Protein AF-A0A7S1E5Y5-F1 (afdb_monomer)

Organism: NCBI:txid33649

Foldseek 3Di:
DLVVLVCVLVPDDDDPVPDDPPDDPVVVVVCVVVVNDDDPVVVVVVLSVQLVVLSVQLVVLVVVLVVLVVVQVPDPDHDCPVSVVSVVSNVVSVVSNVVSDDVVNVVVD

Radius of gyration: 18.85 Å; Cα contacts (8 Å, |Δi|>4): 50; chains: 1; bounding box: 43×38×48 Å

Structure (mmCIF, N/CA/C/O 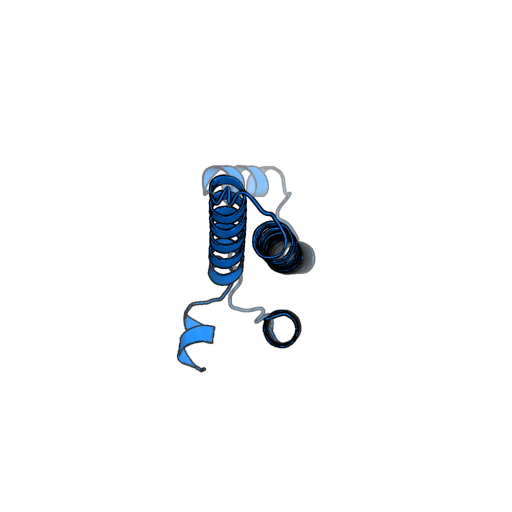backbone):
data_AF-A0A7S1E5Y5-F1
#
_entry.id   AF-A0A7S1E5Y5-F1
#
loop_
_atom_site.group_PDB
_atom_site.id
_atom_site.type_symbol
_atom_site.label_atom_id
_atom_site.label_alt_id
_atom_site.label_comp_id
_atom_site.label_asym_id
_atom_site.label_entity_id
_atom_site.label_seq_id
_atom_site.pdbx_PDB_ins_code
_atom_site.Cartn_x
_atom_site.Cartn_y
_atom_site.Cartn_z
_atom_site.occupancy
_atom_site.B_iso_or_equiv
_atom_site.auth_seq_id
_atom_site.auth_comp_id
_atom_site.auth_asym_id
_atom_site.auth_atom_id
_atom_site.pdbx_PDB_model_num
ATOM 1 N N . ILE A 1 1 ? 0.339 -11.294 -5.143 1.00 74.88 1 ILE A N 1
ATOM 2 C CA . ILE A 1 1 ? 0.170 -9.964 -4.504 1.00 74.88 1 ILE A CA 1
ATOM 3 C C . ILE A 1 1 ? -1.244 -9.423 -4.687 1.00 74.88 1 ILE A C 1
ATOM 5 O O . ILE A 1 1 ? -1.973 -9.457 -3.712 1.00 74.88 1 ILE A O 1
ATOM 9 N N . ARG A 1 2 ? -1.689 -9.029 -5.895 1.00 83.69 2 ARG A N 1
ATOM 10 C CA . ARG A 1 2 ? -3.027 -8.423 -6.089 1.00 83.69 2 ARG A CA 1
ATOM 11 C C . ARG A 1 2 ? -4.192 -9.244 -5.531 1.00 83.69 2 ARG A C 1
ATOM 13 O O . ARG A 1 2 ? -4.974 -8.717 -4.754 1.00 83.69 2 ARG A O 1
ATOM 20 N N . ALA A 1 3 ? -4.269 -10.529 -5.876 1.00 79.44 3 ALA A N 1
ATOM 21 C CA . ALA A 1 3 ? -5.333 -11.405 -5.382 1.00 79.44 3 ALA A CA 1
ATOM 22 C C . ALA A 1 3 ? -5.340 -11.526 -3.846 1.00 79.44 3 ALA A C 1
ATOM 24 O O . ALA A 1 3 ? -6.398 -11.454 -3.240 1.00 79.44 3 ALA A O 1
ATOM 25 N N . VAL A 1 4 ? -4.161 -11.639 -3.225 1.00 79.19 4 VAL A N 1
ATOM 26 C CA . VAL A 1 4 ? -4.006 -11.760 -1.764 1.00 79.19 4 VAL A CA 1
ATOM 27 C C . VAL A 1 4 ? -4.397 -10.460 -1.058 1.00 79.19 4 VAL A C 1
ATOM 29 O O . VAL A 1 4 ? -5.183 -10.486 -0.121 1.00 79.19 4 VAL A O 1
ATOM 32 N N . LEU A 1 5 ? -3.899 -9.320 -1.546 1.00 82.88 5 LEU A N 1
ATOM 33 C CA . LEU A 1 5 ? -4.216 -7.998 -1.003 1.00 82.88 5 LEU A CA 1
ATOM 34 C C . LEU A 1 5 ? -5.713 -7.689 -1.086 1.00 82.88 5 LEU A C 1
ATOM 36 O O . LEU A 1 5 ? -6.281 -7.153 -0.137 1.00 82.88 5 LEU A O 1
ATOM 40 N N . ASN A 1 6 ? -6.354 -8.039 -2.203 1.00 82.81 6 ASN A N 1
ATOM 41 C CA . ASN A 1 6 ? -7.796 -7.880 -2.362 1.00 82.81 6 ASN A CA 1
ATOM 42 C C . ASN A 1 6 ? -8.556 -8.806 -1.410 1.00 82.81 6 ASN A C 1
ATOM 44 O O . ASN A 1 6 ? -9.339 -8.312 -0.612 1.00 82.81 6 ASN A O 1
ATOM 48 N N . ALA A 1 7 ? -8.250 -10.107 -1.413 1.00 78.25 7 ALA A N 1
ATOM 49 C CA . ALA A 1 7 ? -8.922 -11.077 -0.551 1.00 78.25 7 ALA A CA 1
ATOM 50 C C . ALA A 1 7 ? -8.842 -10.693 0.933 1.00 78.25 7 ALA A C 1
ATOM 52 O O . ALA A 1 7 ? -9.846 -10.757 1.632 1.00 78.25 7 ALA A O 1
ATOM 53 N N . TYR A 1 8 ? -7.676 -10.243 1.402 1.00 75.44 8 TYR A N 1
ATOM 54 C CA . TYR A 1 8 ? -7.517 -9.825 2.792 1.00 75.44 8 TYR A CA 1
ATOM 55 C C . TYR A 1 8 ? -8.263 -8.523 3.100 1.00 75.44 8 TYR A C 1
ATOM 57 O O . TYR A 1 8 ? -8.918 -8.414 4.131 1.00 75.44 8 TYR A O 1
ATOM 65 N N . THR A 1 9 ? -8.198 -7.540 2.197 1.00 75.00 9 THR A N 1
ATOM 66 C CA . THR A 1 9 ? -8.917 -6.267 2.378 1.00 75.00 9 THR A CA 1
ATOM 67 C C . THR A 1 9 ? -10.434 -6.486 2.407 1.00 75.00 9 THR A C 1
ATOM 69 O O . THR A 1 9 ? -11.124 -5.814 3.168 1.00 75.00 9 THR A O 1
ATOM 72 N N . ASP A 1 10 ? -10.938 -7.451 1.634 1.00 72.81 10 ASP A N 1
ATOM 73 C CA . ASP A 1 10 ? -12.366 -7.756 1.520 1.00 72.81 10 ASP A CA 1
ATOM 74 C C . ASP A 1 10 ? -12.882 -8.671 2.656 1.00 72.81 10 ASP A C 1
ATOM 76 O O . ASP A 1 10 ? -14.069 -8.636 2.976 1.00 72.81 10 ASP A O 1
ATOM 80 N N . ALA A 1 11 ? -12.015 -9.482 3.280 1.00 67.19 11 ALA A N 1
ATOM 81 C CA . ALA A 1 11 ? -12.386 -10.470 4.306 1.00 67.19 11 ALA A CA 1
ATOM 82 C C . ALA A 1 11 ? -12.368 -9.947 5.757 1.00 67.19 11 ALA A C 1
ATOM 84 O O . ALA A 1 11 ? -12.740 -10.678 6.676 1.00 67.19 11 ALA A O 1
ATOM 85 N N . LEU A 1 12 ? -11.942 -8.704 5.993 1.00 65.12 12 LEU A N 1
ATOM 86 C CA . LEU A 1 12 ? -11.824 -8.148 7.343 1.00 65.12 12 LEU A CA 1
ATOM 87 C C . LEU A 1 12 ? -13.196 -7.933 8.002 1.00 65.12 12 LEU A C 1
ATOM 89 O O . LEU A 1 12 ? -14.003 -7.109 7.568 1.00 65.12 12 LEU A O 1
ATOM 93 N N . SER A 1 13 ? -13.443 -8.656 9.098 1.00 56.06 13 SER A N 1
ATOM 94 C CA . SER A 1 13 ? -14.640 -8.494 9.921 1.00 56.06 13 SER A CA 1
ATOM 95 C C . SER A 1 13 ? -14.468 -7.341 10.911 1.00 56.06 13 SER A C 1
ATOM 97 O O . SER A 1 13 ? -13.615 -7.394 11.798 1.00 56.06 13 SER A O 1
ATOM 99 N N . PHE A 1 14 ? -15.317 -6.318 10.818 1.00 57.03 14 PHE A N 1
ATOM 100 C CA . PHE A 1 14 ? -15.367 -5.256 11.821 1.00 57.03 14 PHE A CA 1
ATOM 101 C C . PHE A 1 14 ? -16.114 -5.757 13.059 1.00 57.03 14 PHE A C 1
ATOM 103 O O . PHE A 1 14 ? -17.338 -5.881 13.044 1.00 57.03 14 PHE A O 1
ATOM 110 N N . SER A 1 15 ? -15.384 -6.037 14.140 1.00 50.84 15 SER A N 1
ATOM 111 C CA . SER A 1 15 ? -15.999 -6.231 15.454 1.00 50.84 15 SER A CA 1
ATOM 112 C C . SER A 1 15 ? -16.395 -4.876 16.021 1.00 50.84 15 SER A C 1
ATOM 114 O O . SER A 1 15 ? -15.558 -3.979 16.151 1.00 50.84 15 SER A O 1
ATOM 116 N N . SER A 1 16 ? -17.663 -4.750 16.410 1.00 51.62 16 SER A N 1
ATOM 117 C CA . SER A 1 16 ? -18.166 -3.553 17.067 1.00 51.62 16 SER A CA 1
ATOM 118 C C . SER A 1 16 ? -17.702 -3.349 18.506 1.00 51.62 16 SER A C 1
ATOM 120 O O . SER A 1 16 ? -18.099 -2.401 19.172 1.00 51.62 16 SER A O 1
ATOM 122 N N . ASP A 1 17 ? -16.847 -4.233 19.000 1.00 48.28 17 ASP A N 1
ATOM 123 C CA . ASP A 1 17 ? -16.424 -4.218 20.396 1.00 48.28 17 ASP A CA 1
ATOM 124 C C . ASP A 1 17 ? -14.943 -3.829 20.536 1.00 48.28 17 ASP A C 1
ATOM 126 O O . ASP A 1 17 ? -14.477 -3.534 21.633 1.00 48.28 17 ASP A O 1
ATOM 130 N N . LYS A 1 18 ? -14.197 -3.755 19.421 1.00 50.69 18 LYS A N 1
ATOM 131 C CA . LYS A 1 18 ? -12.767 -3.390 19.369 1.00 50.69 18 LYS A CA 1
ATOM 132 C C . LYS A 1 18 ? -12.516 -1.917 18.992 1.00 50.69 18 LYS A C 1
ATOM 134 O O . LYS A 1 18 ? -11.438 -1.559 18.520 1.00 50.69 18 LYS A O 1
ATOM 139 N N . TYR A 1 19 ? -13.505 -1.042 19.167 1.00 56.12 19 TYR A N 1
ATOM 140 C CA . TYR A 1 19 ? -13.423 0.346 18.706 1.00 56.12 19 TYR A CA 1
ATOM 141 C C . TYR A 1 19 ? -12.419 1.199 19.495 1.00 56.12 19 TYR A C 1
ATOM 143 O O . TYR A 1 19 ? -12.627 1.519 20.666 1.00 56.12 19 TYR A O 1
ATOM 151 N N . LEU A 1 20 ? -11.381 1.685 18.812 1.00 56.12 20 LEU A N 1
ATOM 152 C CA . LEU A 1 20 ? -10.509 2.752 19.298 1.00 56.12 20 LEU A CA 1
ATOM 153 C C . LEU A 1 20 ? -10.433 3.868 18.252 1.00 56.12 20 LEU A C 1
ATOM 155 O O . LEU A 1 20 ? -9.855 3.700 17.183 1.00 56.12 20 LEU A O 1
ATOM 159 N N . LEU A 1 21 ? -11.010 5.031 18.576 1.00 61.94 21 LEU A N 1
ATOM 160 C CA . LEU A 1 21 ? -10.766 6.271 17.837 1.00 61.94 21 LEU A CA 1
ATOM 161 C C . LEU A 1 21 ? -9.260 6.572 17.896 1.00 61.94 21 LEU A C 1
ATOM 163 O O . LEU A 1 21 ? -8.757 6.970 18.950 1.00 61.94 21 LEU A O 1
ATOM 167 N N . ASN A 1 22 ? -8.561 6.359 16.781 1.00 61.50 22 ASN A N 1
ATOM 168 C CA . ASN A 1 22 ? -7.107 6.470 16.685 1.00 61.50 22 ASN A CA 1
ATOM 169 C C . ASN A 1 22 ? -6.670 7.934 16.492 1.00 61.50 22 ASN A C 1
ATOM 171 O O . ASN A 1 22 ? -6.133 8.317 15.457 1.00 61.50 22 ASN A O 1
ATOM 175 N N . VAL A 1 23 ? -6.979 8.775 17.479 1.00 67.88 23 VAL A N 1
ATOM 176 C CA . VAL A 1 23 ? -6.543 10.176 17.551 1.00 67.88 23 VAL A CA 1
ATOM 177 C C . VAL A 1 23 ? -5.824 10.411 18.873 1.00 67.88 23 VAL A C 1
ATOM 179 O O . VAL A 1 23 ? -6.085 9.733 19.872 1.00 67.88 23 VAL A O 1
ATOM 182 N N . ASP A 1 24 ? -4.919 11.384 18.904 1.00 73.94 24 ASP A N 1
ATOM 183 C CA . ASP A 1 24 ? -4.225 11.742 20.132 1.00 73.94 24 ASP A CA 1
ATOM 184 C C . ASP A 1 24 ? -5.207 12.254 21.210 1.00 73.94 24 ASP A C 1
ATOM 186 O O . ASP A 1 24 ? -6.325 12.715 20.940 1.00 73.94 24 ASP A O 1
ATOM 190 N N . LYS A 1 25 ? -4.789 12.175 22.479 1.00 76.00 25 LYS A N 1
ATOM 191 C CA . LYS A 1 25 ? -5.647 12.531 23.621 1.00 76.00 25 LYS A CA 1
ATOM 192 C C . LYS A 1 25 ? -6.125 13.988 23.586 1.00 76.00 25 LYS A C 1
ATOM 194 O O . LYS A 1 25 ? -7.207 14.260 24.111 1.00 76.00 25 LYS A O 1
ATOM 199 N N . ALA A 1 26 ? -5.343 14.915 23.028 1.00 80.00 26 ALA A N 1
ATOM 200 C CA . ALA A 1 26 ? -5.709 16.328 22.986 1.00 80.00 26 ALA A CA 1
ATOM 201 C C . ALA A 1 26 ? -6.812 16.565 21.948 1.00 80.00 26 ALA A C 1
ATOM 203 O O . ALA A 1 26 ? -7.829 17.182 22.277 1.00 80.00 26 ALA A O 1
ATOM 204 N N . THR A 1 27 ? -6.671 15.973 20.762 1.00 79.25 27 THR A N 1
ATOM 205 C CA . THR A 1 27 ? -7.688 15.995 19.704 1.00 79.25 27 THR A CA 1
ATOM 206 C C . THR A 1 27 ? -8.990 15.357 20.179 1.00 79.25 27 THR A C 1
ATOM 208 O O . THR A 1 27 ? -10.046 15.985 20.105 1.00 79.25 27 THR A O 1
ATOM 211 N N . LYS A 1 28 ? -8.929 14.175 20.813 1.00 78.44 28 LYS A N 1
ATOM 212 C CA . LYS A 1 28 ? -10.123 13.530 21.390 1.00 78.44 28 LYS A CA 1
ATOM 213 C C . LYS A 1 28 ? -10.839 14.437 22.394 1.00 78.44 28 LYS A C 1
ATOM 215 O O . LYS A 1 28 ? -12.063 14.520 22.398 1.00 78.44 28 LYS A O 1
ATOM 220 N N . LYS A 1 29 ? -10.085 15.136 23.248 1.00 78.88 29 LYS A N 1
ATOM 221 C CA . LYS A 1 29 ? -10.641 16.033 24.271 1.00 78.88 29 LYS A CA 1
ATOM 222 C C . LYS A 1 29 ? -11.328 17.264 23.667 1.00 78.88 29 LYS A C 1
ATOM 224 O O . LYS A 1 29 ? -12.331 17.701 24.226 1.00 78.88 29 LYS A O 1
ATOM 229 N N . SER A 1 30 ? -10.817 17.818 22.566 1.00 85.00 30 SER A N 1
ATOM 230 C CA . SER A 1 30 ? -11.495 18.895 21.821 1.00 85.00 30 SER A CA 1
ATOM 231 C C . SER A 1 30 ? -12.777 18.379 21.165 1.00 85.00 30 SER A C 1
ATOM 233 O O . SER A 1 30 ? -13.831 18.966 21.386 1.00 85.00 30 SER A O 1
ATOM 235 N N . MET A 1 31 ? -12.739 17.217 20.503 1.00 82.12 31 MET A N 1
ATOM 236 C CA . MET A 1 31 ? -13.923 16.626 19.859 1.00 82.12 31 MET A CA 1
ATOM 237 C C . MET A 1 31 ? -15.057 16.334 20.849 1.00 82.12 31 MET A C 1
ATOM 239 O O . MET A 1 31 ? -16.218 16.562 20.528 1.00 82.12 31 MET A O 1
ATOM 243 N N . VAL A 1 32 ? -14.730 15.886 22.069 1.00 81.69 32 VAL A N 1
ATOM 244 C CA . VAL A 1 32 ? -15.716 15.707 23.154 1.00 81.69 32 VAL A CA 1
ATOM 245 C C . VAL A 1 32 ? -16.351 17.040 23.559 1.00 81.69 32 VAL A C 1
ATOM 247 O O . VAL A 1 32 ? -17.549 17.101 23.803 1.00 81.69 32 VAL A O 1
ATOM 250 N N . ARG A 1 33 ? -15.559 18.114 23.659 1.00 84.44 33 ARG A N 1
ATOM 251 C CA . ARG A 1 33 ? -16.047 19.440 24.079 1.00 84.44 33 ARG A CA 1
ATOM 252 C C . ARG A 1 33 ? -16.885 20.133 23.009 1.00 84.44 33 ARG A C 1
ATOM 254 O O . ARG A 1 33 ? -17.734 20.945 23.350 1.00 84.44 33 ARG A O 1
ATOM 261 N N . GLU A 1 34 ? -16.616 19.831 21.746 1.00 89.75 34 GLU A N 1
ATOM 262 C CA . GLU A 1 34 ? -17.316 20.391 20.589 1.00 89.75 34 GLU A CA 1
ATOM 263 C C . GLU A 1 34 ? -18.521 19.548 20.145 1.00 89.75 34 GLU A C 1
ATOM 265 O O . GLU A 1 34 ? -19.169 19.916 19.171 1.00 89.75 34 GLU A O 1
ATOM 270 N N . ASP A 1 35 ? -18.813 18.437 20.833 1.00 77.00 35 ASP A N 1
ATOM 271 C CA . ASP A 1 35 ? -19.843 17.452 20.464 1.00 77.00 35 ASP A CA 1
ATOM 272 C C . ASP A 1 35 ? -19.684 16.921 19.023 1.00 77.00 35 ASP A C 1
ATOM 274 O O . ASP A 1 35 ? -20.626 16.783 18.247 1.00 77.00 35 ASP A O 1
ATOM 278 N N . ARG A 1 36 ? -18.428 16.656 18.638 1.00 81.38 36 ARG A N 1
ATOM 279 C CA . ARG A 1 36 ? -18.012 16.232 17.287 1.00 81.38 36 ARG A CA 1
ATOM 280 C C . ARG A 1 36 ? -17.396 14.838 17.267 1.00 81.38 36 ARG A C 1
ATOM 282 O O . ARG A 1 36 ? -16.549 14.543 16.425 1.00 81.38 36 ARG A O 1
ATOM 289 N N . LEU A 1 37 ? -17.761 13.980 18.217 1.00 79.75 37 LEU A N 1
ATOM 290 C CA . LEU A 1 37 ? -17.314 12.591 18.176 1.00 79.75 37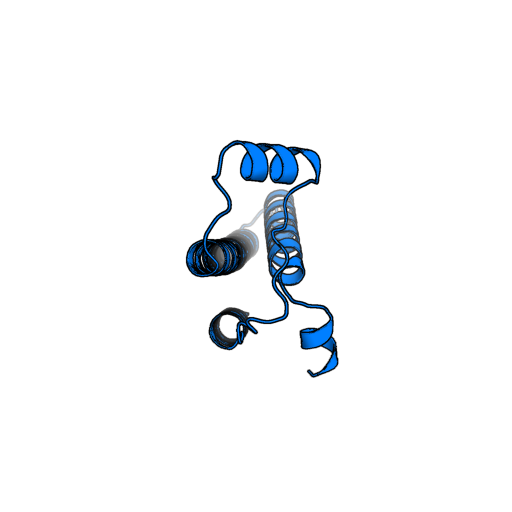 LEU A CA 1
ATOM 291 C C . LEU A 1 37 ? -17.925 11.901 16.945 1.00 79.75 37 LEU A C 1
ATOM 293 O O . LEU A 1 37 ? -19.141 11.964 16.767 1.00 79.75 37 LEU A O 1
ATOM 297 N N . PRO A 1 38 ? -17.109 11.268 16.085 1.00 75.38 38 PRO A N 1
ATOM 298 C CA . PRO A 1 38 ? -17.622 10.595 14.904 1.00 75.38 38 PRO A CA 1
ATOM 299 C C . PRO A 1 38 ? -18.473 9.392 15.306 1.00 75.38 38 PRO A C 1
ATOM 301 O O . PRO A 1 38 ? -18.150 8.674 16.257 1.00 75.38 38 PRO A O 1
ATOM 304 N N . ASP A 1 39 ? -19.537 9.155 14.544 1.00 76.44 39 ASP A N 1
ATOM 305 C CA . ASP A 1 39 ? -20.327 7.937 14.683 1.00 76.44 39 ASP A CA 1
ATOM 306 C C . ASP A 1 39 ? -19.480 6.721 14.277 1.00 76.44 39 ASP A C 1
ATOM 308 O O . ASP A 1 39 ? -18.587 6.798 13.427 1.00 76.44 39 ASP A O 1
ATOM 312 N N . VAL A 1 40 ? -19.801 5.567 14.849 1.00 70.19 40 VAL A N 1
ATOM 313 C CA . VAL A 1 40 ? -19.159 4.279 14.581 1.00 70.19 40 VAL A CA 1
ATOM 314 C C . VAL A 1 40 ? -19.056 4.009 13.077 1.00 70.19 40 VAL A C 1
ATOM 316 O O . VAL A 1 40 ? -18.003 3.609 12.579 1.00 70.19 40 VAL A O 1
ATOM 319 N N . LYS A 1 41 ? -20.120 4.307 12.320 1.00 72.25 41 LYS A N 1
ATOM 320 C CA . LYS A 1 41 ? -20.138 4.152 10.857 1.00 72.25 41 LYS A CA 1
ATOM 321 C C . LYS A 1 41 ? -19.101 5.025 10.150 1.00 72.25 41 LYS A C 1
ATOM 323 O O . LYS A 1 41 ? -18.494 4.578 9.177 1.00 72.25 41 LYS A O 1
ATOM 328 N N . GLN A 1 42 ? -18.889 6.253 10.621 1.00 73.12 42 GLN A N 1
ATOM 329 C CA . GLN A 1 42 ? -17.91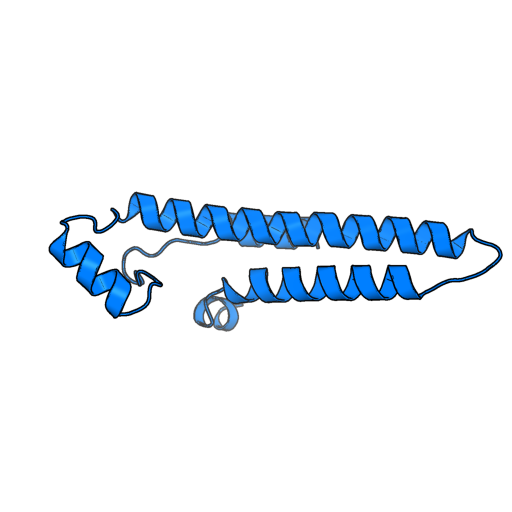7 7.178 10.032 1.00 73.12 42 GLN A CA 1
ATOM 330 C C . GLN A 1 42 ? -16.487 6.689 10.272 1.00 73.12 42 GLN A C 1
ATOM 332 O O . GLN A 1 42 ? -15.669 6.720 9.355 1.00 73.12 42 GLN 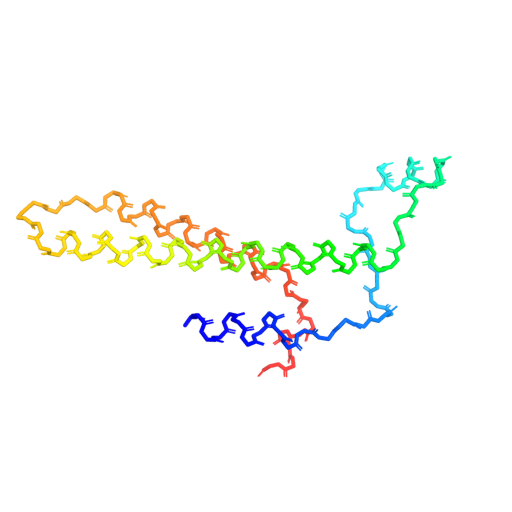A O 1
ATOM 337 N N . VAL A 1 43 ? -16.205 6.166 11.467 1.00 70.12 43 VAL A N 1
ATOM 338 C CA . VAL A 1 43 ? -14.891 5.598 11.803 1.00 70.12 43 VAL A CA 1
ATOM 339 C C . VAL A 1 43 ? -14.602 4.342 10.977 1.00 70.12 43 VAL A C 1
ATOM 341 O O . VAL A 1 43 ? -13.528 4.247 10.390 1.00 70.12 43 VAL A O 1
ATOM 344 N N . ILE A 1 44 ? -15.568 3.424 10.849 1.00 73.69 44 ILE A N 1
ATOM 345 C CA . ILE A 1 44 ? -15.429 2.215 10.011 1.00 73.69 44 ILE A CA 1
ATOM 346 C C . ILE A 1 44 ? -15.173 2.589 8.549 1.00 73.69 44 ILE A C 1
ATOM 348 O O . ILE A 1 44 ? -14.287 2.032 7.906 1.00 73.69 44 ILE A O 1
ATOM 352 N N . THR A 1 45 ? -15.927 3.558 8.022 1.00 75.44 45 THR A N 1
ATOM 353 C CA . THR A 1 45 ? -15.761 4.021 6.637 1.00 75.44 45 THR A CA 1
ATOM 354 C C . THR A 1 45 ? -14.380 4.641 6.425 1.00 75.44 45 THR A C 1
ATOM 356 O O . THR A 1 45 ? -13.747 4.395 5.400 1.00 75.44 45 THR A O 1
ATOM 359 N N . SER A 1 46 ? -13.889 5.410 7.401 1.00 76.00 46 SER A N 1
ATOM 360 C CA . SER A 1 46 ? -12.542 5.979 7.366 1.00 76.00 46 SER A CA 1
ATOM 361 C C . SER A 1 46 ? -11.463 4.893 7.384 1.00 76.00 46 SER A C 1
ATOM 363 O O . SER A 1 46 ? -10.529 4.967 6.591 1.00 76.00 46 SER A O 1
ATOM 365 N N . ASP A 1 47 ? -11.585 3.881 8.248 1.00 77.25 47 ASP A N 1
ATOM 366 C CA . ASP A 1 47 ? -10.621 2.774 8.331 1.00 77.25 47 ASP A CA 1
ATOM 367 C C . ASP A 1 47 ? -10.581 1.962 7.028 1.00 77.25 47 ASP A C 1
ATOM 369 O O . ASP A 1 47 ? -9.513 1.763 6.445 1.00 77.25 47 ASP A O 1
ATOM 373 N N . MET A 1 48 ? -11.756 1.598 6.499 1.00 79.38 48 MET A N 1
ATOM 374 C CA . MET A 1 48 ? -11.898 0.978 5.177 1.00 79.38 48 MET A CA 1
ATOM 375 C C . MET A 1 48 ? -11.206 1.815 4.098 1.00 79.38 48 MET A C 1
ATOM 377 O O . MET A 1 48 ? -10.406 1.292 3.323 1.00 79.38 48 MET A O 1
ATOM 381 N N . GLY A 1 49 ? -11.476 3.124 4.063 1.00 82.69 49 GLY A N 1
ATOM 382 C CA . GLY A 1 49 ? -10.869 4.047 3.106 1.00 82.69 49 GLY A CA 1
ATOM 383 C C . GLY A 1 49 ? -9.340 4.027 3.153 1.00 82.69 49 GLY A C 1
ATOM 384 O O . GLY A 1 49 ? -8.702 3.945 2.104 1.00 82.69 49 GLY A O 1
ATOM 385 N N . MET A 1 50 ? -8.751 4.018 4.351 1.00 83.38 50 MET A N 1
ATOM 386 C CA . MET A 1 50 ? -7.297 3.940 4.531 1.00 83.38 50 MET A CA 1
ATOM 387 C C . MET A 1 50 ? -6.719 2.607 4.043 1.00 83.38 50 MET A C 1
ATOM 389 O O . MET A 1 50 ? -5.686 2.595 3.370 1.00 83.38 50 MET A O 1
ATOM 393 N N . ARG A 1 51 ? -7.397 1.483 4.310 1.00 82.88 51 ARG A N 1
ATOM 394 C CA . ARG A 1 51 ? -6.980 0.163 3.803 1.00 82.88 51 ARG A CA 1
ATOM 395 C C . ARG A 1 51 ? -7.001 0.119 2.281 1.00 82.88 51 ARG A C 1
ATOM 397 O O . ARG A 1 51 ? -6.014 -0.294 1.674 1.00 82.88 51 ARG A O 1
ATOM 404 N N . TYR A 1 52 ? -8.087 0.585 1.661 1.00 87.50 52 TYR A N 1
ATOM 405 C CA . TYR A 1 52 ? -8.200 0.671 0.204 1.00 87.50 52 TYR A CA 1
ATOM 406 C C . TYR A 1 52 ? -7.130 1.583 -0.399 1.00 87.50 52 TYR A C 1
ATOM 408 O O . TYR A 1 52 ? -6.533 1.228 -1.417 1.00 87.50 52 TYR A O 1
ATOM 416 N N . LEU A 1 53 ? -6.863 2.725 0.238 1.00 89.81 53 LEU A N 1
ATOM 417 C CA . LEU A 1 53 ? -5.839 3.674 -0.185 1.00 89.81 53 LEU A CA 1
ATOM 418 C C . LEU A 1 53 ? -4.455 3.018 -0.220 1.00 89.81 53 LEU A C 1
ATOM 420 O O . LEU A 1 53 ? -3.843 2.966 -1.286 1.00 89.81 53 LEU A O 1
ATOM 424 N N . TYR A 1 54 ? -3.979 2.475 0.906 1.00 88.81 54 TYR A N 1
ATOM 425 C CA . TYR A 1 54 ? -2.642 1.878 0.965 1.00 88.81 54 TYR A CA 1
ATOM 426 C C . TYR A 1 54 ? -2.534 0.615 0.116 1.00 88.81 54 TYR A C 1
ATOM 428 O O . TYR A 1 54 ? -1.529 0.419 -0.560 1.00 88.81 54 TYR A O 1
ATOM 436 N N . ARG A 1 55 ? -3.593 -0.203 0.050 1.00 90.69 55 ARG A N 1
ATOM 437 C CA . ARG A 1 55 ? -3.644 -1.348 -0.866 1.00 90.69 55 ARG A CA 1
ATOM 438 C C . ARG A 1 55 ? -3.416 -0.900 -2.307 1.00 90.69 55 ARG A C 1
ATOM 440 O O . ARG A 1 55 ? -2.611 -1.495 -3.016 1.00 90.69 55 ARG A O 1
ATOM 447 N N . ASN A 1 56 ? -4.128 0.136 -2.750 1.00 92.00 56 ASN A N 1
ATOM 448 C CA . ASN A 1 56 ? -3.985 0.652 -4.107 1.00 92.00 56 ASN A CA 1
ATOM 449 C C . ASN A 1 56 ? -2.583 1.231 -4.336 1.00 92.00 56 ASN A C 1
ATOM 451 O O . ASN A 1 56 ? -1.999 0.949 -5.375 1.00 92.00 56 ASN A O 1
ATOM 455 N N . GLN A 1 57 ? -2.014 1.949 -3.361 1.00 92.25 57 GLN A N 1
ATOM 456 C CA . GLN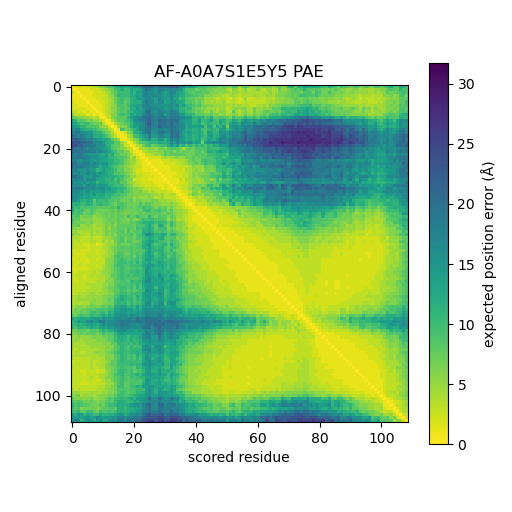 A 1 57 ? -0.635 2.446 -3.442 1.00 92.25 57 GLN A CA 1
ATOM 457 C C . GLN A 1 57 ? 0.382 1.312 -3.621 1.00 92.25 57 GLN A C 1
ATOM 459 O O . GLN A 1 57 ? 1.231 1.407 -4.501 1.00 92.25 57 GLN A O 1
ATOM 464 N N . VAL A 1 58 ? 0.251 0.207 -2.875 1.00 93.12 58 VAL A N 1
ATOM 465 C CA . VAL A 1 58 ? 1.105 -0.981 -3.060 1.00 93.12 58 VAL A CA 1
ATOM 466 C C . VAL A 1 58 ? 0.962 -1.548 -4.469 1.00 93.12 58 VAL A C 1
ATOM 468 O O . VAL A 1 58 ? 1.954 -1.894 -5.105 1.00 93.12 58 VAL A O 1
ATOM 471 N N . LEU A 1 59 ? -0.270 -1.674 -4.971 1.00 93.00 59 LEU A N 1
ATOM 472 C CA . LEU A 1 59 ? -0.510 -2.233 -6.302 1.00 93.00 59 LEU A CA 1
ATOM 473 C C . LEU A 1 59 ? 0.081 -1.365 -7.410 1.00 93.00 59 LEU A C 1
ATOM 475 O O . LEU A 1 59 ? 0.661 -1.925 -8.336 1.00 93.00 59 LEU A O 1
ATOM 479 N N . THR A 1 60 ? -0.057 -0.044 -7.303 1.00 94.38 60 THR A N 1
ATOM 480 C CA . THR A 1 60 ? 0.524 0.909 -8.252 1.00 94.38 60 THR A CA 1
ATOM 481 C C . THR A 1 60 ? 2.046 0.853 -8.205 1.00 94.38 60 THR A C 1
ATOM 483 O O . THR A 1 60 ? 2.658 0.568 -9.228 1.00 94.38 60 THR A O 1
ATOM 486 N N . ALA A 1 61 ? 2.651 0.978 -7.019 1.00 93.00 61 ALA A N 1
ATOM 487 C CA . ALA A 1 61 ? 4.106 0.941 -6.871 1.00 93.00 61 ALA A CA 1
ATOM 488 C C . ALA A 1 61 ? 4.707 -0.371 -7.405 1.00 93.00 61 ALA A C 1
ATOM 490 O O . ALA A 1 61 ? 5.721 -0.371 -8.094 1.00 93.00 61 ALA A O 1
ATOM 491 N N . MET A 1 62 ? 4.047 -1.510 -7.166 1.00 93.94 62 MET A N 1
ATOM 492 C CA . MET A 1 62 ? 4.489 -2.798 -7.708 1.00 93.94 62 MET A CA 1
ATOM 493 C C . MET A 1 62 ? 4.323 -2.924 -9.227 1.00 93.94 62 MET A C 1
ATOM 495 O O . MET A 1 62 ? 5.023 -3.734 -9.838 1.00 93.94 62 MET A O 1
ATOM 499 N N . ASP A 1 63 ? 3.378 -2.214 -9.842 1.00 94.94 63 ASP A N 1
ATOM 500 C CA . ASP A 1 63 ? 3.250 -2.178 -11.299 1.00 94.94 63 ASP A CA 1
ATOM 501 C C . ASP A 1 63 ? 4.314 -1.258 -11.920 1.00 94.94 63 ASP A C 1
ATOM 503 O O . ASP A 1 63 ? 4.906 -1.646 -12.930 1.00 94.94 63 ASP A O 1
ATOM 507 N N . ASP A 1 64 ? 4.660 -0.150 -11.259 1.00 94.00 64 ASP A N 1
ATOM 508 C CA . ASP A 1 64 ? 5.771 0.729 -11.647 1.00 94.00 64 ASP A CA 1
ATOM 509 C C . ASP A 1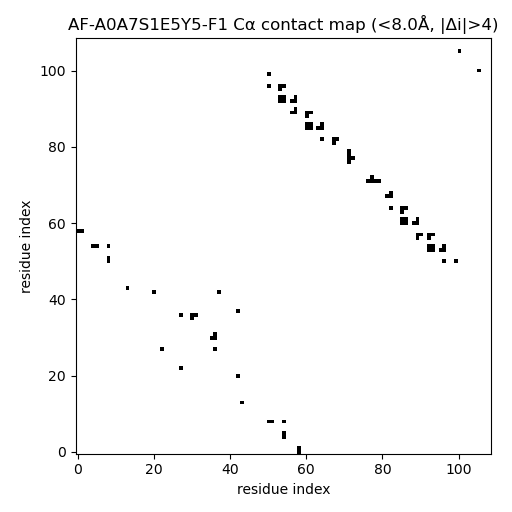 64 ? 7.120 -0.004 -11.555 1.00 94.00 64 ASP A C 1
ATOM 511 O O . ASP A 1 64 ? 7.880 -0.018 -12.521 1.00 94.00 64 ASP A O 1
ATOM 515 N N . VAL A 1 65 ? 7.379 -0.736 -10.461 1.00 94.69 65 VAL A N 1
ATOM 516 C CA . VAL A 1 65 ? 8.576 -1.591 -10.306 1.00 94.69 65 VAL A CA 1
ATOM 517 C C . VAL A 1 65 ? 8.707 -2.593 -11.456 1.00 94.69 65 VAL A C 1
ATOM 519 O O . VAL A 1 65 ? 9.797 -2.796 -11.986 1.00 94.69 65 VAL A O 1
ATOM 522 N N . LYS A 1 66 ? 7.611 -3.250 -11.860 1.00 93.69 66 LYS A N 1
ATOM 523 C CA . LYS A 1 66 ? 7.649 -4.210 -12.979 1.00 93.69 66 LYS A CA 1
ATOM 524 C C . LYS A 1 66 ? 7.932 -3.520 -14.306 1.00 93.69 66 LYS A C 1
ATOM 526 O O . LYS A 1 66 ? 8.644 -4.090 -15.133 1.00 93.69 66 LYS A O 1
ATOM 531 N N . ALA A 1 67 ? 7.330 -2.354 -14.529 1.00 94.12 67 ALA A N 1
ATOM 532 C CA . ALA A 1 67 ? 7.542 -1.578 -15.741 1.00 94.12 67 ALA A CA 1
ATOM 533 C C . ALA A 1 67 ? 9.009 -1.147 -15.844 1.00 94.12 67 ALA A C 1
ATOM 535 O O . ALA A 1 67 ? 9.642 -1.408 -16.868 1.00 94.12 67 ALA A O 1
ATOM 536 N N . GLU A 1 68 ? 9.563 -0.614 -14.756 1.00 93.44 68 GLU A N 1
ATOM 537 C CA . GLU A 1 68 ? 10.956 -0.184 -14.683 1.00 93.44 68 GLU A CA 1
ATOM 538 C C . GLU A 1 68 ? 11.917 -1.363 -14.825 1.00 93.44 68 GLU A C 1
ATOM 540 O O . GLU A 1 68 ? 12.841 -1.327 -15.630 1.00 93.44 68 GLU A O 1
ATOM 545 N N . MET A 1 69 ? 11.657 -2.482 -14.145 1.00 93.62 69 MET A N 1
ATOM 546 C CA . MET A 1 69 ? 12.467 -3.693 -14.296 1.00 93.62 69 MET A CA 1
ATOM 547 C C . MET A 1 69 ? 12.503 -4.177 -15.751 1.00 93.62 69 MET A C 1
ATOM 549 O O . MET A 1 69 ? 13.556 -4.597 -16.234 1.00 93.62 69 MET A O 1
ATOM 553 N N . LYS A 1 70 ? 11.367 -4.127 -16.457 1.00 94.00 70 LYS A N 1
ATOM 554 C CA . LYS A 1 70 ? 11.295 -4.501 -17.872 1.00 94.00 70 LYS A CA 1
ATOM 555 C C . LYS A 1 70 ? 12.077 -3.518 -18.745 1.00 94.00 70 LYS A C 1
ATOM 557 O O . LYS A 1 70 ? 12.866 -3.957 -19.576 1.00 94.00 70 LYS A O 1
ATOM 562 N N . TYR A 1 71 ? 11.904 -2.217 -18.524 1.00 92.88 71 TYR A N 1
ATOM 563 C CA . TYR A 1 71 ? 12.655 -1.178 -19.227 1.00 92.88 71 TYR A CA 1
ATOM 564 C C . TYR A 1 71 ? 14.166 -1.347 -19.037 1.00 92.88 71 TYR A C 1
ATOM 566 O O . TYR A 1 71 ? 14.916 -1.403 -20.013 1.00 92.88 71 TYR A O 1
ATOM 574 N N . GLN A 1 72 ? 14.610 -1.526 -17.792 1.00 91.81 72 GLN A N 1
ATOM 575 C CA . GLN A 1 72 ? 16.005 -1.787 -17.475 1.00 91.81 72 GLN A CA 1
ATOM 576 C C . GLN A 1 72 ? 16.475 -3.075 -18.131 1.00 91.81 72 GLN A C 1
ATOM 578 O O . GLN A 1 72 ? 17.576 -3.095 -18.664 1.00 91.81 72 GLN A O 1
ATOM 583 N N . HIS A 1 73 ? 15.671 -4.147 -18.149 1.00 91.44 73 HIS A N 1
ATOM 584 C CA . HIS A 1 73 ? 16.025 -5.410 -18.804 1.00 91.44 73 HIS A CA 1
ATOM 585 C C . HIS A 1 73 ? 16.377 -5.224 -20.287 1.00 91.44 73 HIS A C 1
ATOM 587 O O . HIS A 1 73 ? 17.426 -5.714 -20.712 1.00 91.44 73 HIS A O 1
ATOM 593 N N . ASP A 1 74 ? 15.562 -4.458 -21.008 1.00 92.06 74 ASP A N 1
ATOM 594 C CA . ASP A 1 74 ? 15.703 -4.206 -22.444 1.00 92.06 74 ASP A CA 1
ATOM 595 C C . ASP A 1 74 ? 16.725 -3.092 -22.764 1.00 92.06 74 ASP A C 1
ATOM 597 O O . ASP A 1 74 ? 17.159 -2.949 -23.910 1.00 92.06 74 ASP A O 1
ATOM 601 N N . SER A 1 75 ? 17.145 -2.316 -21.759 1.00 90.62 75 SER A N 1
ATOM 602 C CA . SER A 1 75 ? 18.077 -1.200 -21.931 1.00 90.62 75 SER A CA 1
ATOM 603 C C . SER A 1 75 ? 19.541 -1.656 -22.058 1.00 90.62 75 SER A C 1
ATOM 605 O O . SER A 1 75 ? 19.998 -2.519 -21.296 1.00 90.62 75 SER A O 1
ATOM 607 N N . PRO A 1 76 ? 20.316 -1.057 -22.987 1.00 86.88 76 PRO A N 1
ATOM 608 C CA . PRO A 1 76 ? 21.727 -1.390 -23.199 1.00 86.88 76 PRO A CA 1
ATOM 609 C C . PRO A 1 76 ? 22.634 -0.896 -22.064 1.00 86.88 76 PRO A C 1
ATOM 611 O O . PRO A 1 76 ? 23.682 -1.488 -21.808 1.00 86.88 76 PRO A O 1
ATOM 614 N N . THR A 1 77 ? 22.214 0.156 -21.361 1.00 88.62 77 THR A N 1
ATOM 615 C CA . THR A 1 77 ? 22.865 0.676 -20.157 1.00 88.62 77 THR A CA 1
ATOM 616 C C . THR A 1 77 ? 21.899 0.488 -18.999 1.00 88.62 77 THR A C 1
ATOM 618 O O . THR A 1 77 ? 20.739 0.871 -19.115 1.00 88.62 77 THR A O 1
ATOM 621 N N . LYS A 1 78 ? 22.359 -0.128 -17.908 1.00 87.88 78 LYS A N 1
ATOM 622 C CA . LYS A 1 78 ? 21.530 -0.367 -16.723 1.00 87.88 78 LYS A CA 1
ATOM 623 C C . LYS A 1 78 ? 21.717 0.765 -15.727 1.00 87.88 78 LYS A C 1
ATOM 625 O O . LYS A 1 78 ? 22.847 1.022 -15.310 1.00 87.88 78 LYS A O 1
ATOM 630 N N . GLU A 1 79 ? 20.621 1.367 -15.306 1.00 87.50 79 GLU A N 1
ATOM 631 C CA . GLU A 1 79 ? 20.579 2.349 -14.231 1.00 87.50 79 GLU A CA 1
ATOM 632 C C . GLU A 1 79 ? 19.584 1.867 -13.174 1.00 87.50 79 GLU A C 1
ATOM 634 O O . GLU A 1 79 ? 18.378 1.869 -13.370 1.00 87.50 79 GLU A O 1
ATO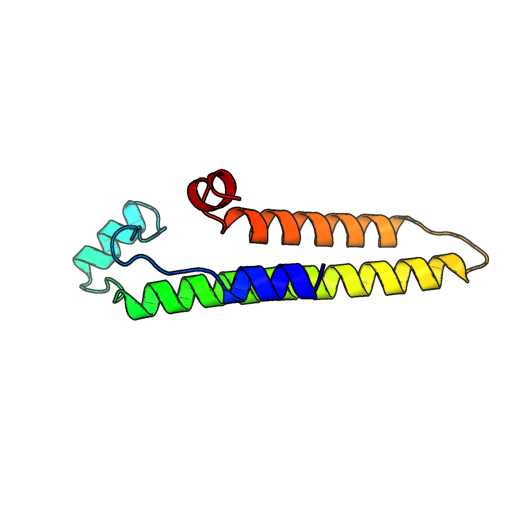M 639 N N . TRP A 1 80 ? 20.094 1.364 -12.053 1.00 89.06 80 TRP A N 1
ATOM 640 C CA . TRP A 1 80 ? 19.259 0.672 -11.065 1.00 89.06 80 TRP A CA 1
ATOM 641 C C . TRP A 1 80 ? 18.712 1.582 -9.961 1.00 89.06 80 TRP A C 1
ATOM 643 O O . TRP A 1 80 ? 17.996 1.093 -9.090 1.00 89.06 80 TRP A O 1
ATOM 653 N N . THR A 1 81 ? 19.064 2.869 -9.960 1.00 92.81 81 THR A N 1
ATOM 654 C CA . THR A 1 81 ? 18.656 3.835 -8.927 1.00 92.81 81 THR A CA 1
ATOM 655 C C . THR A 1 81 ? 17.147 4.008 -8.898 1.00 92.81 81 THR A C 1
ATOM 657 O O . THR A 1 81 ? 16.538 3.808 -7.853 1.00 92.81 81 THR A O 1
ATOM 660 N N . ASP A 1 82 ? 16.533 4.232 -10.056 1.00 89.00 82 ASP A N 1
ATOM 661 C CA . ASP A 1 82 ? 15.089 4.451 -10.155 1.00 89.00 82 ASP A CA 1
ATOM 662 C C . ASP A 1 82 ? 14.310 3.194 -9.743 1.00 89.00 82 ASP A C 1
ATOM 664 O O . ASP A 1 82 ? 13.310 3.264 -9.028 1.00 89.00 82 ASP A O 1
ATOM 668 N N . LEU A 1 83 ? 14.818 2.009 -10.107 1.00 92.12 83 LEU A N 1
ATOM 669 C CA . LEU A 1 83 ? 14.237 0.743 -9.663 1.00 92.12 83 LEU A CA 1
ATOM 670 C C . LEU A 1 83 ? 14.320 0.578 -8.137 1.00 92.12 83 LEU A C 1
ATOM 672 O O . LEU A 1 83 ? 13.380 0.066 -7.527 1.00 92.12 83 LEU A O 1
ATOM 676 N N . LEU A 1 84 ? 15.434 0.984 -7.521 1.00 94.06 84 LEU A N 1
ATOM 677 C CA . LEU A 1 84 ? 15.606 0.925 -6.071 1.00 94.06 84 LEU A CA 1
ATOM 678 C C . LEU A 1 84 ? 14.635 1.874 -5.355 1.00 94.06 84 LEU A C 1
ATOM 680 O O . LEU A 1 84 ? 14.001 1.457 -4.386 1.00 94.06 84 LEU A O 1
ATOM 684 N N . ASP A 1 85 ? 14.468 3.095 -5.856 1.00 94.44 85 ASP A N 1
ATOM 685 C CA . ASP A 1 85 ? 13.554 4.092 -5.286 1.00 94.44 85 ASP A CA 1
ATOM 686 C C . ASP A 1 85 ? 12.085 3.637 -5.387 1.00 94.44 85 ASP A C 1
ATOM 688 O O . ASP A 1 85 ? 11.302 3.760 -4.436 1.00 94.44 85 ASP A O 1
ATOM 692 N N . LEU A 1 86 ? 11.708 3.021 -6.513 1.00 93.75 86 LEU A N 1
ATOM 693 C CA . LEU A 1 86 ? 10.382 2.421 -6.688 1.00 93.75 86 LEU A CA 1
ATOM 694 C C . LEU A 1 86 ? 10.154 1.238 -5.735 1.00 93.75 86 LEU A C 1
ATOM 696 O O . LEU A 1 86 ? 9.060 1.088 -5.184 1.00 93.75 86 LEU A O 1
ATOM 700 N N . LEU A 1 87 ? 11.177 0.410 -5.498 1.00 93.88 87 LEU A N 1
ATOM 701 C CA . LEU A 1 87 ? 11.103 -0.697 -4.540 1.00 93.88 87 LEU A CA 1
ATOM 702 C C . LEU A 1 87 ? 10.960 -0.202 -3.097 1.00 93.88 87 LEU A C 1
ATOM 704 O O . LEU A 1 87 ? 10.153 -0.762 -2.357 1.00 93.88 87 LEU A O 1
ATOM 708 N N . GLN A 1 88 ? 11.680 0.855 -2.711 1.00 95.50 88 GLN A N 1
ATOM 709 C CA . GLN A 1 88 ? 11.522 1.490 -1.397 1.00 95.50 88 GLN A CA 1
ATOM 710 C C . GLN A 1 88 ? 10.106 2.047 -1.225 1.00 95.50 88 GLN A C 1
ATOM 712 O O . GLN A 1 88 ? 9.452 1.785 -0.218 1.00 95.50 88 GLN A O 1
ATOM 717 N N . THR A 1 89 ? 9.572 2.716 -2.249 1.00 93.00 89 THR A N 1
ATOM 718 C CA . THR A 1 89 ? 8.189 3.219 -2.236 1.00 93.00 89 THR A CA 1
ATOM 719 C C . THR A 1 89 ? 7.173 2.081 -2.068 1.00 93.00 89 THR A C 1
ATOM 721 O O . THR A 1 89 ? 6.218 2.190 -1.292 1.00 93.00 89 THR A O 1
ATOM 724 N N . ALA A 1 90 ? 7.374 0.960 -2.769 1.00 92.75 90 ALA A N 1
ATOM 725 C CA . ALA A 1 90 ? 6.519 -0.218 -2.644 1.00 92.75 90 ALA A CA 1
ATOM 726 C C . ALA A 1 90 ? 6.608 -0.858 -1.247 1.00 92.75 90 ALA A C 1
ATOM 728 O O . ALA A 1 90 ? 5.585 -1.285 -0.702 1.00 92.75 90 ALA A O 1
ATOM 729 N N . GLU A 1 91 ? 7.806 -0.908 -0.657 1.00 94.31 91 GLU A N 1
ATOM 730 C CA . GLU A 1 91 ? 8.027 -1.387 0.707 1.00 94.31 91 GLU A CA 1
ATOM 731 C C . GLU A 1 91 ? 7.293 -0.513 1.726 1.00 94.31 91 GLU A C 1
ATOM 733 O O . GLU A 1 91 ? 6.525 -1.033 2.536 1.00 94.31 91 GLU A O 1
ATOM 738 N N . GLU A 1 92 ? 7.470 0.807 1.669 1.00 94.38 92 GLU A N 1
ATOM 739 C CA . GLU A 1 92 ? 6.818 1.741 2.586 1.00 94.38 92 GLU A CA 1
ATOM 740 C C . GLU A 1 92 ? 5.292 1.623 2.515 1.00 94.38 92 GLU A C 1
ATOM 742 O O . GLU A 1 92 ? 4.618 1.524 3.545 1.00 94.38 92 GLU A O 1
ATOM 747 N N . ALA A 1 93 ? 4.730 1.562 1.303 1.00 90.50 93 ALA A N 1
ATOM 748 C CA . ALA A 1 93 ? 3.298 1.358 1.110 1.00 90.50 93 ALA A CA 1
ATOM 749 C C . ALA A 1 93 ? 2.829 0.020 1.710 1.00 90.50 93 ALA A C 1
ATOM 751 O O . ALA A 1 93 ? 1.764 -0.046 2.334 1.00 90.50 93 ALA A O 1
ATOM 752 N N . MET A 1 94 ? 3.634 -1.041 1.573 1.00 91.25 94 MET A N 1
ATOM 753 C CA . MET A 1 94 ? 3.327 -2.354 2.138 1.00 91.25 94 MET A CA 1
ATOM 754 C C . MET A 1 94 ? 3.364 -2.321 3.665 1.00 91.25 94 MET A C 1
ATOM 756 O O . MET A 1 94 ? 2.445 -2.826 4.304 1.00 91.25 94 MET A O 1
ATOM 760 N N . GLN A 1 95 ? 4.373 -1.685 4.262 1.00 91.44 95 GLN A N 1
ATOM 761 C CA . GLN A 1 95 ? 4.464 -1.517 5.711 1.00 91.44 95 GLN A CA 1
ATOM 762 C C . GLN A 1 95 ? 3.262 -0.736 6.257 1.00 91.44 95 GLN A C 1
ATOM 764 O O . GLN A 1 95 ? 2.682 -1.123 7.272 1.00 91.44 95 GLN A O 1
ATOM 769 N N . ARG A 1 96 ? 2.830 0.326 5.562 1.00 88.56 96 ARG A N 1
ATOM 770 C CA . ARG A 1 96 ? 1.623 1.084 5.930 1.00 88.56 96 ARG A CA 1
ATOM 771 C C . ARG A 1 96 ? 0.369 0.226 5.851 1.00 88.56 96 ARG A C 1
ATOM 773 O O . ARG A 1 96 ? -0.414 0.236 6.795 1.00 88.56 96 ARG A O 1
ATOM 780 N N . TRP A 1 97 ? 0.193 -0.549 4.784 1.00 88.94 97 TRP A N 1
ATOM 781 C CA . TRP A 1 97 ? -0.952 -1.450 4.662 1.00 88.94 97 TRP A CA 1
ATOM 782 C C . TRP A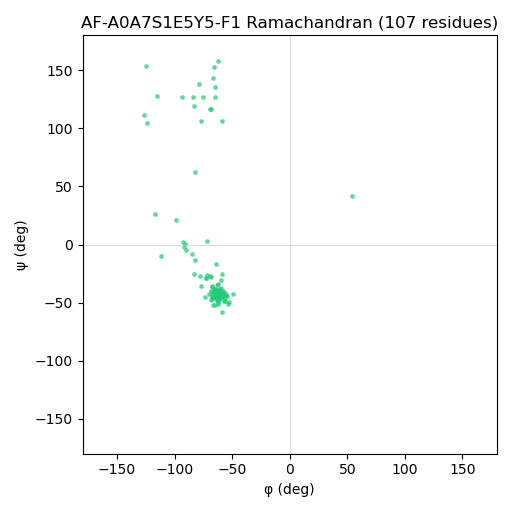 1 97 ? -0.955 -2.534 5.753 1.00 88.94 97 TRP A C 1
ATOM 784 O O . TRP A 1 97 ? -1.974 -2.733 6.411 1.00 88.94 97 TRP A O 1
ATOM 794 N N . LEU A 1 98 ? 0.195 -3.166 6.015 1.00 85.62 98 LEU A N 1
ATOM 795 C CA . LEU A 1 98 ? 0.359 -4.163 7.080 1.00 85.62 98 LEU A CA 1
ATOM 796 C C . LEU A 1 98 ? 0.104 -3.576 8.472 1.00 85.62 98 LEU A C 1
ATOM 798 O O . LEU A 1 98 ? -0.463 -4.257 9.318 1.00 85.62 98 LEU A O 1
ATOM 802 N N . SER A 1 99 ? 0.453 -2.307 8.708 1.00 84.00 99 SER A N 1
ATOM 803 C CA . SER A 1 99 ? 0.203 -1.636 9.994 1.00 84.00 99 SER A CA 1
ATOM 804 C C . SE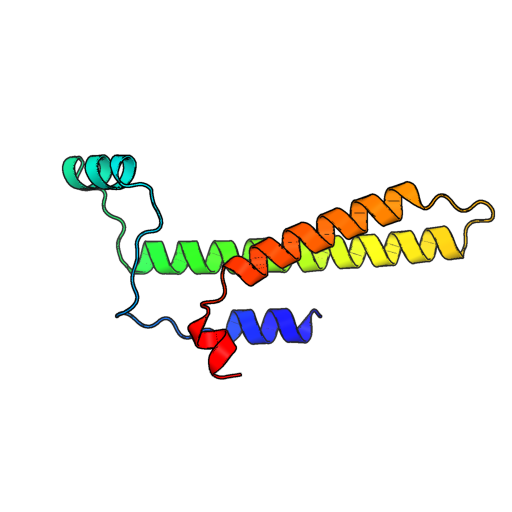R A 1 99 ? -1.282 -1.471 10.335 1.00 84.00 99 SER A C 1
ATOM 806 O O . SER A 1 99 ? -1.617 -1.216 11.489 1.00 84.00 99 SER A O 1
ATOM 808 N N . LEU A 1 100 ? -2.174 -1.618 9.348 1.00 79.88 100 LEU A N 1
ATOM 809 C CA . LEU A 1 100 ? -3.622 -1.601 9.557 1.00 79.88 100 LEU A CA 1
ATOM 810 C C . LEU A 1 100 ? -4.181 -2.974 9.958 1.00 79.88 100 LEU A C 1
ATOM 812 O O . LEU A 1 100 ? -5.364 -3.086 10.284 1.00 79.88 100 LEU A O 1
ATOM 816 N N . ILE A 1 101 ? -3.376 -4.032 9.914 1.00 78.50 101 ILE A N 1
ATOM 817 C CA . ILE A 1 101 ? -3.790 -5.375 10.317 1.00 78.50 101 ILE A CA 1
ATOM 818 C C . ILE A 1 101 ? -3.628 -5.510 11.834 1.00 78.50 101 ILE A C 1
ATOM 820 O O . ILE A 1 101 ? -2.552 -5.243 12.368 1.00 78.50 101 ILE A O 1
ATOM 824 N N . ASP A 1 102 ? -4.692 -5.918 12.534 1.00 73.94 102 ASP A N 1
ATOM 825 C CA . ASP A 1 102 ? -4.615 -6.186 13.972 1.00 73.94 102 ASP A CA 1
ATOM 826 C C . ASP A 1 102 ? -3.683 -7.387 14.201 1.00 73.94 102 ASP A C 1
ATOM 828 O O . ASP A 1 102 ? -3.771 -8.406 13.517 1.00 73.94 102 ASP A O 1
ATOM 832 N N . ALA A 1 103 ? -2.787 -7.292 15.183 1.00 72.69 103 ALA A N 1
ATOM 833 C CA . ALA A 1 103 ? -1.881 -8.381 15.537 1.00 72.69 103 ALA A CA 1
ATOM 834 C C . ALA A 1 103 ? -2.638 -9.658 15.948 1.00 72.69 103 ALA A C 1
ATOM 836 O O . ALA A 1 103 ? -2.102 -10.758 15.814 1.00 72.69 103 ALA A O 1
ATOM 837 N N . ALA A 1 104 ? -3.878 -9.520 16.433 1.00 67.06 104 ALA A N 1
ATOM 838 C CA . ALA A 1 104 ? -4.760 -10.655 16.681 1.00 67.06 104 ALA A CA 1
ATOM 839 C C . ALA A 1 104 ? -5.103 -11.419 15.389 1.00 67.06 104 ALA A C 1
ATOM 841 O O . ALA A 1 104 ? -5.035 -12.643 15.389 1.00 67.06 104 ALA A O 1
ATOM 842 N N . ASP A 1 105 ? -5.372 -10.712 14.288 1.00 65.25 105 ASP A N 1
ATOM 843 C CA . ASP A 1 105 ? -5.715 -11.328 12.998 1.00 65.25 105 ASP A CA 1
ATOM 844 C C . ASP A 1 105 ? -4.509 -12.065 12.386 1.00 65.25 105 ASP A C 1
ATOM 846 O O . ASP A 1 105 ? -4.672 -13.048 11.671 1.00 65.25 105 ASP A O 1
ATOM 850 N N . VAL A 1 106 ? -3.284 -11.625 12.702 1.00 67.25 106 VAL A N 1
ATOM 851 C CA . VAL A 1 106 ? -2.037 -12.303 12.295 1.00 67.25 106 VAL A CA 1
ATOM 852 C C . VAL A 1 106 ? -1.810 -13.600 13.078 1.00 67.25 106 VAL A C 1
ATOM 854 O O . VAL A 1 106 ? -1.162 -14.513 12.580 1.00 67.25 106 VAL A O 1
ATOM 857 N N . LYS A 1 107 ? -2.308 -13.684 14.316 1.00 61.34 107 LYS A N 1
ATOM 858 C CA . LYS A 1 107 ? -2.091 -14.834 15.205 1.00 61.34 107 LYS A CA 1
ATOM 859 C C . LYS A 1 107 ? -2.982 -16.033 14.861 1.00 61.34 107 LYS A C 1
ATOM 861 O O . LYS A 1 107 ? -2.599 -17.161 15.162 1.00 61.34 107 LYS A O 1
ATOM 866 N N . ASP A 1 108 ? -4.141 -15.774 14.261 1.00 53.94 108 ASP A N 1
ATOM 867 C CA . ASP A 1 108 ? -5.130 -16.788 13.879 1.00 53.94 108 ASP A CA 1
ATOM 868 C C . ASP A 1 108 ? -4.955 -17.293 12.425 1.00 53.94 108 ASP A C 1
ATOM 870 O O . ASP A 1 108 ? -5.742 -18.128 11.971 1.00 53.94 108 ASP A O 1
ATOM 874 N N . ALA A 1 109 ? -3.934 -16.804 11.704 1.00 53.94 109 ALA A N 1
ATOM 875 C CA . ALA A 1 109 ? -3.565 -17.195 10.336 1.00 53.94 109 ALA A CA 1
ATOM 876 C C . ALA A 1 109 ? -2.468 -18.274 10.305 1.00 53.94 109 ALA A C 1
ATOM 878 O O . ALA A 1 109 ? -2.552 -19.159 9.420 1.00 53.94 109 ALA A O 1
#

pLDDT: mean 80.78, std 12.47, range [48.28, 95.5]

Nearest PDB structures (foldseek):
  7udc-assembly1_B  TM=5.858E-01  e=5.352E+00  Rattus norvegicus
  6gv8-assembly1_A  TM=4.193E-01  e=3.534E+00  Staphylococcus epidermidis

Secondary structure (DSSP, 8-state):
-HHHHHHHHHH----TTS----S-HHHHHHHHHTT-PPPHHHHHHHHHHHHHHHHHHHHHHHHHHHHHHHHHHH-SS---HHHHHHHHHHHHHHHHHHTTS-HHHHHT-

Solvent-accessible surface area (backbone atoms only — not comparable to full-atom values): 6421 Å² total; per-residue (Å²): 107,70,69,58,56,48,53,54,69,72,65,66,78,84,62,90,84,75,80,68,83,92,61,57,73,66,60,51,52,50,28,62,76,68,74,57,68,74,52,71,69,56,52,52,52,50,53,52,48,52,48,54,49,28,48,48,48,25,55,49,30,51,50,50,34,50,51,46,49,51,53,42,68,76,38,96,68,77,71,64,63,66,47,49,54,33,47,52,53,23,48,53,27,43,53,55,39,55,67,73,54,57,70,69,64,64,71,80,108

Sequence (109 aa):
IRAVLNAYTDALSFSSDKYLLNVDKATKKSMVREDRLPDVKQVITSDMGMRYLYRNQVLTAMDDVKAEMKYQHDSPTKEWTDLLDLLQTAEEAMQRWLSLIDAADVKDA

Mean predicted aligned error: 8.72 Å